Protein AF-A0A8J5HS37-F1 (afdb_monomer)

Organism: Zingiber officinale (NCBI:txid94328)

InterPro domains:
  IPR002674 Large ribosomal subunit protein eL43 [MF_00327] (61-129)
  IPR002674 Large ribosomal subunit protein eL43 [PF01780] (61-145)
  IPR002674 Large ribosomal subunit protein eL43 [TIGR00280] (60-148)
  IPR011331 Large ribosomal subunit protein eL37/eL43 [G3DSA:2.20.25.30] (58-149)
  IPR011332 Zinc-binding ribosomal protein [SSF57829] (67-139)
  IPR054722 Retrovirus-related Pol polyprotein from transposon TNT 1-94-like, beta-barrel domain [PF22936] (21-60)

pLDDT: mean 76.97, std 22.51, range [25.84, 97.31]

Structure (mmCIF, N/CA/C/O backbone):
data_AF-A0A8J5HS37-F1
#
_entry.id   AF-A0A8J5HS37-F1
#
loop_
_atom_site.group_PDB
_atom_site.id
_atom_site.type_symbol
_atom_site.label_atom_id
_atom_site.label_alt_id
_atom_site.label_comp_id
_atom_site.label_asym_id
_atom_site.label_entity_id
_atom_site.label_seq_id
_atom_site.pdbx_PDB_ins_code
_atom_site.Cartn_x
_atom_site.Cartn_y
_atom_site.Cartn_z
_atom_site.occupancy
_atom_site.B_iso_or_equiv
_atom_site.auth_seq_id
_atom_site.auth_comp_id
_atom_site.auth_asym_id
_atom_site.auth_atom_id
_atom_site.pdbx_PDB_model_num
ATOM 1 N N . MET A 1 1 ? 57.224 -1.047 -1.136 1.00 37.59 1 MET A N 1
ATOM 2 C CA . MET A 1 1 ? 57.271 -1.173 0.333 1.00 37.59 1 MET A CA 1
ATOM 3 C C . MET A 1 1 ? 57.226 0.230 0.921 1.00 37.59 1 MET A C 1
ATOM 5 O O . MET A 1 1 ? 58.248 0.893 0.945 1.00 37.59 1 MET A O 1
ATOM 9 N N . VAL A 1 2 ? 56.037 0.714 1.292 1.00 25.84 2 VAL A N 1
ATOM 10 C CA . VAL A 1 2 ? 55.865 1.904 2.141 1.00 25.84 2 VAL A CA 1
ATOM 11 C C . VAL A 1 2 ? 54.726 1.574 3.094 1.00 25.84 2 VAL A C 1
ATOM 13 O O . VAL A 1 2 ? 53.589 1.380 2.672 1.00 25.84 2 VAL A O 1
ATOM 16 N N . THR A 1 3 ? 55.069 1.413 4.364 1.00 31.70 3 THR A N 1
ATOM 17 C CA . THR A 1 3 ? 54.142 1.253 5.482 1.00 31.70 3 THR A CA 1
ATOM 18 C C . THR A 1 3 ? 53.613 2.619 5.899 1.00 31.70 3 THR A C 1
ATOM 20 O O . THR A 1 3 ? 54.407 3.515 6.177 1.00 31.70 3 THR A O 1
ATOM 23 N N . LEU A 1 4 ? 52.295 2.761 6.021 1.00 27.30 4 LEU A N 1
ATOM 24 C CA . LEU A 1 4 ? 51.676 3.767 6.884 1.00 27.30 4 LEU A CA 1
ATOM 25 C C . LEU A 1 4 ? 50.713 3.033 7.817 1.00 27.30 4 LEU A C 1
ATOM 27 O O . LEU A 1 4 ? 49.884 2.241 7.369 1.00 27.30 4 LEU A O 1
ATOM 31 N N . GLY A 1 5 ? 50.947 3.220 9.115 1.00 34.31 5 GLY A N 1
ATOM 32 C CA . GLY A 1 5 ? 50.349 2.460 10.203 1.00 34.31 5 GLY A CA 1
ATOM 33 C C . GLY A 1 5 ? 48.845 2.650 10.342 1.00 34.31 5 GLY A C 1
ATOM 34 O O . GLY A 1 5 ? 48.277 3.649 9.904 1.00 34.31 5 GLY A O 1
ATOM 35 N N . VAL A 1 6 ? 48.210 1.688 11.010 1.00 32.44 6 VAL A N 1
ATOM 36 C CA . VAL A 1 6 ? 46.828 1.828 11.458 1.00 32.44 6 VAL A CA 1
ATOM 37 C C . VAL A 1 6 ? 46.785 1.664 12.968 1.00 32.44 6 VAL A C 1
ATOM 39 O O . VAL A 1 6 ? 47.151 0.632 13.525 1.00 32.44 6 VAL A O 1
ATOM 42 N N . SER A 1 7 ? 46.364 2.770 13.572 1.00 30.27 7 SER A N 1
ATOM 43 C CA . SER A 1 7 ? 45.878 2.952 14.929 1.00 30.27 7 SER A CA 1
ATOM 44 C C . SER A 1 7 ? 45.077 1.761 15.451 1.00 30.27 7 SER A C 1
ATOM 46 O O . SER A 1 7 ? 44.205 1.227 14.768 1.00 30.27 7 SER A O 1
ATOM 48 N N . THR A 1 8 ? 45.339 1.436 16.712 1.00 33.25 8 THR A N 1
ATOM 49 C CA . THR A 1 8 ? 44.524 0.604 17.597 1.00 33.25 8 THR A CA 1
ATOM 50 C C . THR A 1 8 ? 43.051 1.034 17.580 1.00 33.25 8 THR A C 1
ATOM 52 O O . THR A 1 8 ? 42.763 2.225 17.675 1.00 33.25 8 THR A O 1
ATOM 55 N N . GLU A 1 9 ? 42.177 0.034 17.426 1.00 36.31 9 GLU A N 1
ATOM 56 C CA . GLU A 1 9 ? 40.728 -0.046 17.698 1.00 36.31 9 GLU A CA 1
ATOM 57 C C . GLU A 1 9 ? 39.841 1.202 17.503 1.00 36.31 9 GLU A C 1
ATOM 59 O O . GLU A 1 9 ? 39.903 2.151 18.283 1.00 36.31 9 GLU A O 1
ATOM 64 N N . PRO A 1 10 ? 38.823 1.121 16.626 1.00 33.00 10 PRO A N 1
ATOM 65 C CA . PRO A 1 10 ? 37.564 1.802 16.850 1.00 33.00 10 PRO A CA 1
ATOM 66 C C . PRO A 1 10 ? 36.512 0.811 17.360 1.00 33.00 10 PRO A C 1
ATOM 68 O O . PRO A 1 10 ? 36.071 -0.112 16.674 1.00 33.00 10 PRO A O 1
ATOM 71 N N . HIS A 1 11 ? 36.110 1.072 18.597 1.00 29.62 11 HIS A N 1
ATOM 72 C CA . HIS A 1 11 ? 34.846 0.708 19.216 1.00 29.62 11 HIS A CA 1
ATOM 73 C C . HIS A 1 11 ? 33.659 0.576 18.237 1.00 29.62 11 HIS A C 1
ATOM 75 O O . HIS A 1 11 ? 33.378 1.469 17.443 1.00 29.62 11 HIS A O 1
ATOM 81 N N . MET A 1 12 ? 32.927 -0.528 18.410 1.00 39.91 12 MET A N 1
ATOM 82 C CA . MET A 1 12 ? 31.494 -0.758 18.165 1.00 39.91 12 MET A CA 1
ATOM 83 C C . MET A 1 12 ? 30.740 0.141 17.162 1.00 39.91 12 MET A C 1
ATOM 85 O O . MET A 1 12 ? 30.379 1.276 17.461 1.00 39.91 12 MET A O 1
ATOM 89 N N . ALA A 1 13 ? 30.246 -0.481 16.088 1.00 27.75 13 ALA A N 1
ATOM 90 C CA . ALA A 1 13 ? 28.928 -0.172 15.537 1.00 27.75 13 ALA A CA 1
ATOM 91 C C . ALA A 1 13 ? 28.217 -1.495 15.229 1.00 27.75 13 ALA A C 1
ATOM 93 O O . ALA A 1 13 ? 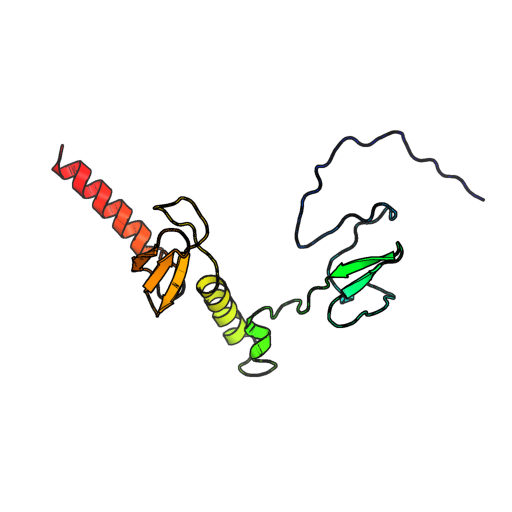28.679 -2.294 14.417 1.00 27.75 13 ALA A O 1
ATOM 94 N N . THR A 1 14 ? 27.100 -1.744 15.912 1.00 31.42 14 THR A N 1
ATOM 95 C CA . THR A 1 14 ? 26.185 -2.857 15.627 1.00 31.42 14 THR A CA 1
ATOM 96 C C . THR A 1 14 ? 25.942 -2.967 14.118 1.00 31.42 14 THR A C 1
ATOM 98 O O . THR A 1 14 ? 25.728 -1.919 13.497 1.00 31.42 14 THR A O 1
ATOM 101 N N . PRO A 1 15 ? 25.916 -4.171 13.515 1.00 39.03 15 PRO A N 1
ATOM 102 C CA . PRO A 1 15 ? 25.630 -4.338 12.096 1.00 39.03 15 PRO A CA 1
ATOM 103 C C . PRO A 1 15 ? 24.213 -3.836 11.823 1.00 39.03 15 PRO A C 1
ATOM 105 O O . PRO A 1 15 ? 23.225 -4.551 11.991 1.00 39.03 15 PRO A O 1
ATOM 108 N N . SER A 1 16 ? 24.088 -2.566 11.439 1.00 37.34 16 SER A N 1
ATOM 109 C CA . SER A 1 16 ? 22.806 -2.034 11.022 1.00 37.34 16 SER A CA 1
ATOM 110 C C . SER A 1 16 ? 22.514 -2.686 9.676 1.00 37.34 16 SER A C 1
ATOM 112 O O . SER A 1 16 ? 23.203 -2.438 8.686 1.00 37.34 16 SER A O 1
ATOM 114 N N . SER A 1 17 ? 21.521 -3.572 9.661 1.00 41.88 17 SER A N 1
ATOM 115 C CA . SER A 1 17 ? 20.933 -4.180 8.467 1.00 41.88 17 SER A CA 1
ATOM 116 C C . SER A 1 17 ? 20.188 -3.113 7.645 1.00 41.88 17 SER A C 1
ATOM 118 O O . SER A 1 17 ? 18.976 -3.163 7.429 1.00 41.88 17 SER A O 1
ATOM 120 N N . SER A 1 18 ? 20.904 -2.073 7.225 1.00 44.31 18 SER A N 1
ATOM 121 C CA . SER A 1 18 ? 20.417 -1.104 6.258 1.00 44.31 18 SER A CA 1
ATOM 122 C C . SER A 1 18 ? 20.371 -1.797 4.898 1.00 44.31 18 SER A C 1
ATOM 124 O O . SER A 1 18 ? 21.367 -2.333 4.427 1.00 44.31 18 SER A O 1
ATOM 126 N N . LYS A 1 19 ? 19.208 -1.800 4.237 1.00 51.53 19 LYS A N 1
ATOM 127 C CA . LYS A 1 19 ? 19.010 -2.424 2.908 1.00 51.53 19 LYS A CA 1
ATOM 128 C C . LYS A 1 19 ? 19.794 -1.749 1.777 1.00 51.53 19 LYS A C 1
ATOM 130 O O . LYS A 1 19 ? 19.708 -2.190 0.630 1.00 51.53 19 LYS A O 1
ATOM 135 N N . ASP A 1 20 ? 20.480 -0.656 2.085 1.00 47.78 20 ASP A N 1
ATOM 136 C CA . ASP A 1 20 ? 21.111 0.209 1.102 1.00 47.78 20 ASP A CA 1
ATOM 137 C C . ASP A 1 20 ? 22.641 0.073 1.095 1.00 47.78 20 ASP A C 1
ATOM 139 O O . ASP A 1 20 ? 23.260 0.435 0.090 1.00 47.78 20 ASP A O 1
ATOM 143 N N . TRP A 1 21 ? 23.234 -0.471 2.168 1.00 53.81 21 TRP A N 1
ATOM 144 C CA . TRP A 1 21 ? 24.681 -0.533 2.394 1.00 53.81 21 TRP A CA 1
ATOM 145 C C . TRP A 1 21 ? 25.054 -1.856 3.074 1.00 53.81 21 TRP A C 1
ATOM 147 O O . TRP A 1 21 ? 24.364 -2.276 4.002 1.00 53.81 21 TRP A O 1
ATOM 157 N N . TRP A 1 22 ? 26.154 -2.493 2.669 1.00 52.91 22 TRP A N 1
ATOM 158 C CA . TRP A 1 22 ? 26.735 -3.610 3.420 1.00 52.91 22 TRP A CA 1
ATOM 159 C C . TRP A 1 22 ? 28.209 -3.348 3.734 1.00 52.91 22 TRP A C 1
ATOM 161 O O . TRP A 1 22 ? 28.898 -2.620 3.017 1.00 52.91 22 TRP A O 1
ATOM 171 N N . TYR A 1 23 ? 28.671 -3.928 4.839 1.00 48.38 23 TYR A N 1
ATOM 172 C CA . TYR A 1 23 ? 30.061 -3.854 5.276 1.00 48.38 23 TYR A CA 1
ATOM 173 C C . TYR A 1 23 ? 30.817 -5.049 4.692 1.00 48.38 23 TYR A C 1
ATOM 175 O O . TYR A 1 23 ? 30.379 -6.188 4.852 1.00 48.38 23 TYR A O 1
ATOM 183 N N . ASP A 1 24 ? 31.915 -4.792 3.991 1.00 50.78 24 ASP A N 1
ATOM 184 C CA . ASP A 1 24 ? 32.833 -5.833 3.540 1.00 50.78 24 ASP A CA 1
ATOM 185 C C . ASP A 1 24 ? 33.932 -5.975 4.598 1.00 50.78 24 ASP A C 1
ATOM 187 O O . ASP A 1 24 ? 34.652 -5.022 4.878 1.00 50.78 24 ASP A O 1
ATOM 191 N N . SER A 1 25 ? 34.048 -7.151 5.214 1.00 48.88 25 SER A N 1
ATOM 192 C CA . SER A 1 25 ? 35.045 -7.431 6.253 1.00 48.88 25 SER A CA 1
ATOM 193 C C . SER A 1 25 ? 36.496 -7.390 5.754 1.00 48.88 25 SER A C 1
ATOM 195 O O . SER A 1 25 ? 37.407 -7.413 6.575 1.00 48.88 25 SER A O 1
ATOM 197 N N . GLY A 1 26 ? 36.724 -7.345 4.436 1.00 52.81 26 GLY A N 1
ATOM 198 C CA . GLY A 1 26 ? 38.053 -7.276 3.822 1.00 52.81 26 GLY A CA 1
ATOM 199 C C . GLY A 1 26 ? 38.365 -5.965 3.096 1.00 52.81 26 GLY A C 1
ATOM 200 O O . GLY A 1 26 ? 39.495 -5.796 2.640 1.00 52.81 26 GLY A O 1
ATOM 201 N N . ALA A 1 27 ? 37.411 -5.036 2.978 1.00 51.56 27 ALA A N 1
ATOM 202 C CA . ALA A 1 27 ? 37.629 -3.748 2.323 1.00 51.56 27 ALA A CA 1
ATOM 203 C C . ALA A 1 27 ? 37.540 -2.607 3.340 1.00 51.56 27 ALA A C 1
ATOM 205 O O . ALA A 1 27 ? 36.552 -2.466 4.053 1.00 51.56 27 ALA A O 1
ATOM 206 N N . THR A 1 28 ? 38.523 -1.707 3.342 1.00 51.91 28 THR A N 1
ATOM 207 C CA . THR A 1 28 ? 38.510 -0.464 4.139 1.00 51.91 28 THR A CA 1
ATOM 208 C C . THR A 1 28 ? 37.451 0.549 3.661 1.00 51.91 28 THR A C 1
ATOM 210 O O . THR A 1 28 ? 37.479 1.712 4.056 1.00 51.91 28 THR A O 1
ATOM 213 N N . ILE A 1 29 ? 36.552 0.150 2.752 1.00 52.22 29 ILE A N 1
ATOM 214 C CA . ILE A 1 29 ? 35.623 1.013 2.020 1.00 52.22 29 ILE A CA 1
ATOM 215 C C . ILE A 1 29 ? 34.225 0.384 2.038 1.00 52.22 29 ILE A C 1
ATOM 217 O O . ILE A 1 29 ? 34.050 -0.806 1.785 1.00 52.22 29 ILE A O 1
ATOM 221 N N . HIS A 1 30 ? 33.216 1.215 2.297 1.00 53.03 30 HIS A N 1
ATOM 222 C CA . HIS A 1 30 ? 31.805 0.840 2.241 1.00 53.03 30 HIS A CA 1
ATOM 223 C C . HIS A 1 30 ? 31.374 0.504 0.812 1.00 53.03 30 HIS A C 1
ATOM 225 O O . HIS A 1 30 ? 31.599 1.297 -0.104 1.00 53.03 30 HIS A O 1
ATOM 231 N N . VAL A 1 31 ? 30.687 -0.626 0.623 1.00 54.75 31 VAL A N 1
ATOM 232 C CA . VAL A 1 31 ? 30.234 -1.047 -0.706 1.00 54.75 31 VAL A CA 1
ATOM 233 C C . VAL A 1 31 ? 28.713 -0.924 -0.828 1.00 54.75 31 VAL A C 1
ATOM 235 O O . VAL A 1 31 ? 27.944 -1.436 -0.011 1.00 54.75 31 VAL A O 1
ATOM 238 N N . CYS A 1 32 ? 28.270 -0.176 -1.842 1.00 55.44 32 CYS A N 1
ATOM 239 C CA . CYS A 1 32 ? 26.859 0.110 -2.096 1.00 55.44 32 CYS A CA 1
ATOM 240 C C . CYS A 1 32 ? 26.162 -1.052 -2.821 1.00 55.44 32 CYS A C 1
ATOM 242 O O . CYS A 1 32 ? 26.756 -1.725 -3.657 1.00 55.44 32 CYS A O 1
ATOM 244 N N . SER A 1 33 ? 24.857 -1.231 -2.589 1.00 56.78 33 SER A N 1
ATOM 245 C CA . SER A 1 33 ? 24.029 -2.240 -3.274 1.00 56.78 33 SER A CA 1
ATOM 246 C C . SER A 1 33 ? 23.643 -1.908 -4.729 1.00 56.78 33 SER A C 1
ATOM 248 O O . SER A 1 33 ? 22.769 -2.569 -5.307 1.00 56.78 33 SER A O 1
ATOM 250 N N . ASP A 1 34 ? 24.223 -0.858 -5.315 1.00 59.59 34 ASP A N 1
ATOM 251 C CA . ASP A 1 34 ? 23.905 -0.376 -6.662 1.00 59.59 34 ASP A CA 1
ATOM 252 C C . ASP A 1 34 ? 24.930 -0.871 -7.693 1.00 59.59 34 ASP A C 1
ATOM 254 O O . ASP A 1 34 ? 26.114 -0.548 -7.614 1.00 59.59 34 ASP A O 1
ATOM 258 N N . LYS A 1 35 ? 24.447 -1.626 -8.688 1.00 58.72 35 LYS A N 1
ATOM 259 C CA . LYS A 1 35 ? 25.243 -2.227 -9.771 1.00 58.72 35 LYS A CA 1
ATOM 260 C C . LYS A 1 35 ? 26.038 -1.182 -10.567 1.00 58.72 35 LYS A C 1
ATOM 262 O O . LYS A 1 35 ? 27.128 -1.468 -11.049 1.00 58.72 35 LYS A O 1
ATOM 267 N N . ASP A 1 36 ? 25.511 0.034 -10.666 1.00 58.97 36 ASP A N 1
ATOM 268 C CA . ASP A 1 3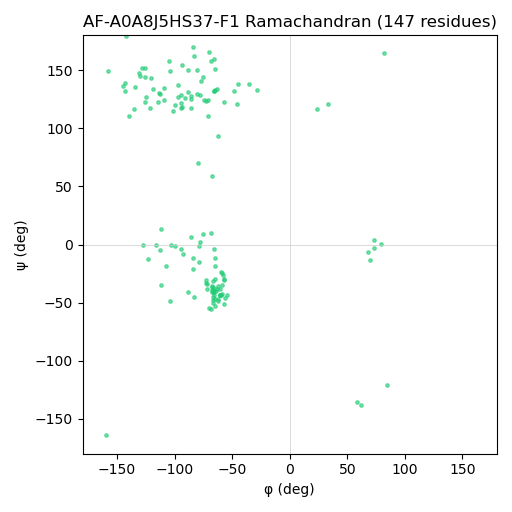6 ? 26.113 1.110 -11.455 1.00 58.97 36 ASP A CA 1
ATOM 269 C C . ASP A 1 36 ? 27.295 1.799 -10.743 1.00 58.97 36 ASP A C 1
ATOM 271 O O . ASP A 1 36 ? 27.877 2.731 -11.293 1.00 58.97 36 ASP A O 1
ATOM 275 N N . GLN A 1 37 ? 27.634 1.386 -9.516 1.00 59.34 37 GLN A N 1
ATOM 276 C CA . GLN A 1 37 ? 28.783 1.906 -8.762 1.00 59.34 37 GLN A CA 1
ATOM 277 C C . GLN A 1 37 ? 30.017 0.989 -8.830 1.00 59.34 37 GLN A C 1
ATOM 279 O O . GLN A 1 37 ? 31.065 1.332 -8.284 1.00 59.34 37 GLN A O 1
ATOM 284 N N . PHE A 1 38 ? 29.927 -0.151 -9.522 1.00 58.91 38 PHE A N 1
ATOM 285 C CA . PHE A 1 38 ? 31.042 -1.082 -9.703 1.00 58.91 38 PHE A CA 1
ATOM 286 C C . PHE A 1 38 ? 31.778 -0.811 -11.021 1.00 58.91 38 PHE A C 1
ATOM 288 O O . PHE A 1 38 ? 31.155 -0.758 -12.080 1.00 58.91 38 PHE A O 1
ATOM 295 N N . LYS A 1 39 ? 33.114 -0.672 -10.969 1.00 57.16 39 LYS A N 1
ATOM 296 C CA . LYS A 1 39 ? 33.965 -0.555 -12.174 1.00 57.16 39 LYS A CA 1
ATOM 297 C C . LYS A 1 39 ? 34.077 -1.884 -12.931 1.00 57.16 39 LYS A C 1
ATOM 299 O O . LYS A 1 39 ? 34.074 -1.887 -14.155 1.00 57.16 39 LYS A O 1
ATOM 304 N N . THR A 1 40 ? 34.155 -2.994 -12.199 1.00 54.12 40 THR A N 1
ATOM 305 C CA . THR A 1 40 ? 34.219 -4.371 -12.705 1.00 54.12 40 THR A CA 1
ATOM 306 C C . THR A 1 40 ? 33.453 -5.282 -11.738 1.00 54.12 40 THR A C 1
ATOM 308 O O . THR A 1 40 ? 33.542 -5.103 -10.525 1.00 54.12 40 THR A O 1
ATOM 311 N N . TYR A 1 41 ? 32.645 -6.210 -12.254 1.00 62.41 41 TYR A N 1
ATOM 312 C CA . TYR A 1 41 ? 31.914 -7.210 -11.463 1.00 62.41 41 TYR A CA 1
ATOM 313 C C . TYR A 1 41 ? 31.556 -8.409 -12.349 1.00 62.41 41 TYR A C 1
ATOM 315 O O . TYR A 1 41 ? 31.305 -8.244 -13.545 1.00 62.41 41 TYR A O 1
ATOM 323 N N . GLU A 1 42 ? 31.487 -9.598 -11.756 1.00 59.09 42 GLU A N 1
ATOM 324 C CA . GLU A 1 42 ? 30.994 -10.805 -12.422 1.00 59.09 42 GLU A CA 1
ATOM 325 C C . GLU A 1 42 ? 29.520 -11.026 -12.073 1.00 59.09 42 GLU A C 1
ATOM 327 O O . GLU A 1 42 ? 29.124 -11.017 -10.903 1.00 59.09 42 GLU A O 1
ATOM 332 N N . VAL A 1 43 ? 28.690 -11.174 -13.106 1.00 59.22 43 VAL A N 1
ATOM 333 C CA . VAL A 1 43 ? 27.253 -11.432 -12.965 1.00 59.22 43 VAL A CA 1
ATOM 334 C C . VAL A 1 43 ? 27.038 -12.928 -12.818 1.00 59.22 43 VAL A C 1
ATOM 336 O O . VAL A 1 43 ? 27.313 -13.680 -13.749 1.00 59.22 43 VAL A O 1
ATOM 339 N N . LEU A 1 44 ? 26.493 -13.342 -11.678 1.00 64.00 44 LEU A N 1
ATOM 340 C CA . LEU A 1 44 ? 25.877 -14.657 -11.537 1.00 64.00 44 LEU A CA 1
ATOM 341 C C . LEU A 1 44 ? 24.429 -14.607 -12.035 1.00 64.00 44 LEU A C 1
ATOM 343 O O . LEU A 1 44 ? 23.881 -13.531 -12.285 1.00 64.00 44 LEU A O 1
ATOM 347 N N . GLU A 1 45 ? 23.788 -15.767 -12.173 1.00 65.81 45 GLU A N 1
ATOM 348 C CA . GLU A 1 45 ? 22.395 -15.856 -12.614 1.00 65.81 45 GLU A CA 1
ATOM 349 C C . GLU A 1 45 ? 21.479 -14.849 -11.887 1.00 65.81 45 GLU A C 1
ATOM 351 O O . GLU A 1 45 ? 21.338 -14.823 -10.662 1.00 65.81 45 GLU A O 1
ATOM 356 N N . GLY A 1 46 ? 20.831 -13.981 -12.667 1.00 67.31 46 GLY A N 1
ATOM 357 C CA . GLY A 1 46 ? 19.886 -12.993 -12.157 1.00 67.31 46 GLY A CA 1
ATOM 358 C C . GLY A 1 46 ? 20.524 -11.694 -11.650 1.00 67.31 46 GLY A C 1
ATOM 359 O O . GLY A 1 46 ? 21.066 -10.908 -12.422 1.00 67.31 46 GLY A O 1
ATOM 360 N N . HIS A 1 47 ? 20.300 -11.380 -10.370 1.00 64.56 47 HIS A N 1
ATOM 361 C CA . HIS A 1 47 ? 20.628 -10.082 -9.749 1.00 64.56 47 HIS A CA 1
ATOM 362 C C . HIS A 1 47 ? 21.762 -10.183 -8.721 1.00 64.56 47 HIS A C 1
ATOM 364 O O . HIS A 1 47 ? 21.950 -9.257 -7.926 1.00 64.56 47 HIS A O 1
ATOM 370 N N . GLU A 1 48 ? 22.476 -11.302 -8.705 1.00 68.38 48 GLU A N 1
ATOM 371 C CA . GLU A 1 48 ? 23.581 -11.558 -7.789 1.00 68.38 48 GLU A CA 1
ATOM 372 C C . GLU A 1 48 ? 24.913 -11.236 -8.467 1.00 68.38 48 GLU A C 1
ATOM 374 O O . GLU A 1 48 ? 25.125 -11.538 -9.640 1.00 68.38 48 GLU A O 1
ATOM 379 N N . VAL A 1 49 ? 25.797 -10.579 -7.724 1.00 69.12 49 VAL A N 1
ATOM 380 C CA . VAL A 1 49 ? 27.167 -10.277 -8.146 1.00 69.12 49 VAL A CA 1
ATOM 381 C C . VAL A 1 49 ? 28.141 -10.910 -7.161 1.00 69.12 49 VAL A C 1
ATOM 383 O O . VAL A 1 49 ? 27.854 -10.962 -5.959 1.00 69.12 49 VAL A O 1
ATOM 386 N N . ILE A 1 50 ? 29.272 -11.404 -7.665 1.00 68.50 50 ILE A N 1
ATOM 387 C CA . ILE A 1 50 ? 30.391 -11.841 -6.823 1.00 68.50 50 ILE A CA 1
ATOM 388 C C . ILE A 1 50 ? 31.254 -10.621 -6.514 1.00 68.50 50 ILE A C 1
ATOM 390 O O . ILE A 1 50 ? 31.691 -9.901 -7.413 1.00 68.50 50 ILE A O 1
ATOM 394 N N . MET A 1 51 ? 31.466 -10.382 -5.225 1.00 65.56 51 MET A N 1
ATOM 395 C CA . MET A 1 51 ? 32.321 -9.320 -4.709 1.00 65.56 51 MET A CA 1
ATOM 396 C C . MET A 1 51 ? 33.788 -9.779 -4.693 1.00 65.56 51 MET A C 1
ATOM 398 O O . MET A 1 51 ? 34.070 -10.974 -4.717 1.00 65.56 51 MET A O 1
ATOM 402 N N . ALA A 1 52 ? 34.739 -8.844 -4.599 1.00 61.47 52 ALA A N 1
ATOM 403 C CA . ALA A 1 52 ? 36.177 -9.154 -4.628 1.00 61.47 52 ALA A CA 1
ATOM 404 C C . ALA A 1 52 ? 36.646 -10.103 -3.501 1.00 61.47 52 ALA A C 1
ATOM 406 O O . ALA A 1 52 ? 37.644 -10.798 -3.654 1.00 61.47 52 ALA A O 1
ATOM 407 N N . ASN A 1 53 ? 35.911 -10.162 -2.388 1.00 62.84 53 ASN A N 1
ATOM 408 C CA . ASN A 1 53 ? 36.140 -11.080 -1.268 1.00 62.84 53 ASN A CA 1
ATOM 409 C C . ASN A 1 53 ? 35.466 -12.464 -1.450 1.00 62.84 53 ASN A C 1
ATOM 411 O O . ASN A 1 53 ? 35.428 -13.257 -0.512 1.00 62.84 53 ASN A O 1
ATOM 415 N N . GLY A 1 54 ? 34.879 -12.743 -2.620 1.00 64.56 54 GLY A N 1
ATOM 416 C CA . GLY A 1 54 ? 34.164 -13.987 -2.926 1.00 64.56 54 GLY A CA 1
ATOM 417 C C . GLY A 1 54 ? 32.734 -14.069 -2.375 1.00 64.56 54 GLY A C 1
ATOM 418 O O . GLY A 1 54 ? 32.045 -15.067 -2.594 1.00 64.56 54 GLY A O 1
ATOM 419 N N . VAL A 1 55 ? 32.245 -13.038 -1.677 1.00 67.25 55 VAL A N 1
ATOM 420 C CA . VAL A 1 55 ? 30.875 -13.002 -1.144 1.00 67.25 55 VAL A CA 1
ATOM 421 C C . VAL A 1 55 ? 29.881 -12.695 -2.264 1.00 67.25 55 VAL A C 1
ATOM 423 O O . VAL A 1 55 ? 30.121 -11.851 -3.125 1.00 67.25 55 VAL A O 1
ATOM 426 N N . ARG A 1 56 ? 28.723 -13.361 -2.239 1.00 69.56 56 ARG A N 1
ATOM 427 C CA . ARG A 1 56 ? 27.604 -13.076 -3.147 1.00 69.56 56 ARG A CA 1
ATOM 428 C C . ARG A 1 56 ? 26.740 -11.957 -2.582 1.00 69.56 56 ARG A C 1
ATOM 430 O O . ARG A 1 56 ? 26.269 -12.055 -1.450 1.00 69.56 56 ARG A O 1
ATOM 437 N N . ALA A 1 57 ? 26.484 -10.926 -3.381 1.00 65.44 57 ALA A N 1
ATOM 438 C CA . ALA A 1 57 ? 25.642 -9.805 -2.986 1.00 65.44 57 ALA A CA 1
ATOM 439 C C . ALA A 1 57 ? 24.507 -9.551 -3.987 1.00 65.44 57 ALA A C 1
ATOM 441 O O . ALA A 1 57 ? 24.669 -9.697 -5.198 1.00 65.44 57 ALA A O 1
ATOM 442 N N . LYS A 1 58 ? 23.332 -9.154 -3.480 1.00 67.12 58 LYS A N 1
ATOM 443 C CA . LYS A 1 58 ? 22.134 -8.917 -4.299 1.00 67.12 58 LYS A CA 1
ATOM 444 C C . LYS A 1 58 ? 22.019 -7.447 -4.692 1.00 67.12 58 LYS A C 1
ATOM 446 O O . LYS A 1 58 ? 21.916 -6.571 -3.836 1.00 67.12 58 LYS A O 1
ATOM 451 N N . THR A 1 59 ? 21.974 -7.181 -5.993 1.00 68.31 59 THR A N 1
ATOM 452 C CA . THR A 1 59 ? 21.905 -5.824 -6.552 1.00 68.31 59 THR A CA 1
ATOM 453 C C . THR A 1 59 ? 20.471 -5.318 -6.694 1.00 68.31 59 THR A C 1
ATOM 455 O O . THR A 1 59 ? 19.520 -6.072 -6.938 1.00 68.31 59 THR A O 1
ATOM 458 N N . LYS A 1 60 ? 20.287 -3.999 -6.580 1.00 68.88 60 LYS A N 1
ATOM 459 C CA . LYS A 1 60 ? 18.997 -3.363 -6.878 1.00 68.88 60 LYS A CA 1
ATOM 460 C C . LYS A 1 60 ? 18.744 -3.336 -8.388 1.00 68.88 60 LYS A C 1
ATOM 462 O O . LYS A 1 60 ? 19.490 -2.732 -9.144 1.00 68.88 60 LYS A O 1
ATOM 467 N N . ARG A 1 61 ? 17.611 -3.904 -8.825 1.00 74.19 61 ARG A N 1
ATOM 468 C CA . ARG A 1 61 ? 17.190 -3.925 -10.243 1.00 74.19 61 ARG A CA 1
ATOM 469 C C . ARG A 1 61 ? 16.881 -2.544 -10.829 1.00 74.19 61 ARG A C 1
ATOM 471 O O . ARG A 1 61 ? 16.976 -2.355 -12.035 1.00 74.19 61 ARG A O 1
ATOM 478 N N . THR A 1 62 ? 16.424 -1.596 -10.012 1.00 79.69 62 THR A N 1
ATOM 479 C CA . THR A 1 62 ? 15.988 -0.279 -10.498 1.00 79.69 62 THR A CA 1
ATOM 480 C C . THR A 1 62 ? 16.376 0.827 -9.529 1.00 79.69 62 THR A C 1
ATOM 482 O O . THR A 1 62 ? 16.022 0.746 -8.355 1.00 79.69 62 THR A O 1
ATOM 485 N N . LYS A 1 63 ? 16.962 1.914 -10.044 1.00 79.19 63 LYS A N 1
ATOM 486 C CA . LYS A 1 63 ? 17.248 3.133 -9.270 1.00 79.19 63 LYS A CA 1
ATOM 487 C C . LYS A 1 63 ? 15.982 3.910 -8.898 1.00 79.19 63 LYS A C 1
ATOM 489 O O . LYS A 1 63 ? 15.720 4.190 -7.734 1.00 79.19 63 LYS A O 1
ATOM 494 N N . LYS A 1 64 ? 15.161 4.256 -9.901 1.00 85.88 64 LYS A N 1
ATOM 495 C CA . LYS A 1 64 ? 14.000 5.160 -9.730 1.00 85.88 64 LYS A CA 1
ATOM 496 C C . LYS A 1 64 ? 12.647 4.469 -9.887 1.00 85.88 64 LYS A C 1
ATOM 498 O O . LYS A 1 64 ? 11.699 4.837 -9.191 1.00 85.88 64 LYS A O 1
ATOM 503 N N . ALA A 1 65 ? 12.542 3.481 -10.774 1.00 86.31 65 ALA A N 1
ATOM 504 C CA . ALA A 1 65 ? 11.258 2.891 -11.149 1.00 86.31 65 ALA A CA 1
ATOM 505 C C . ALA A 1 65 ? 10.610 2.095 -9.998 1.00 86.31 65 ALA A C 1
ATOM 507 O O . ALA A 1 65 ? 9.509 2.428 -9.575 1.00 86.31 65 ALA A O 1
ATOM 508 N N . GLY A 1 66 ? 11.283 1.111 -9.404 1.00 90.38 66 GLY A N 1
ATOM 509 C CA . GLY A 1 66 ? 10.672 0.248 -8.387 1.00 90.38 66 GLY A CA 1
ATOM 510 C C . GLY A 1 66 ? 9.492 -0.551 -8.956 1.00 90.38 66 GLY A C 1
ATOM 511 O O . GLY A 1 66 ? 9.561 -1.028 -10.087 1.00 90.38 66 GLY A O 1
ATOM 512 N N . ILE A 1 67 ? 8.392 -0.657 -8.200 1.00 92.50 67 ILE A N 1
ATOM 513 C CA . ILE A 1 67 ? 7.200 -1.449 -8.574 1.00 92.50 67 ILE A CA 1
ATOM 514 C C . ILE A 1 67 ? 6.571 -1.039 -9.918 1.00 92.50 67 ILE A C 1
ATOM 516 O O . ILE A 1 67 ? 6.068 -1.888 -10.651 1.00 92.50 67 ILE A O 1
ATOM 520 N N . VAL A 1 68 ? 6.694 0.236 -10.305 1.00 95.06 68 VAL A N 1
ATOM 521 C CA . VAL A 1 68 ? 6.188 0.744 -11.593 1.00 95.06 68 VAL A CA 1
ATOM 522 C C . VAL A 1 68 ? 7.078 0.3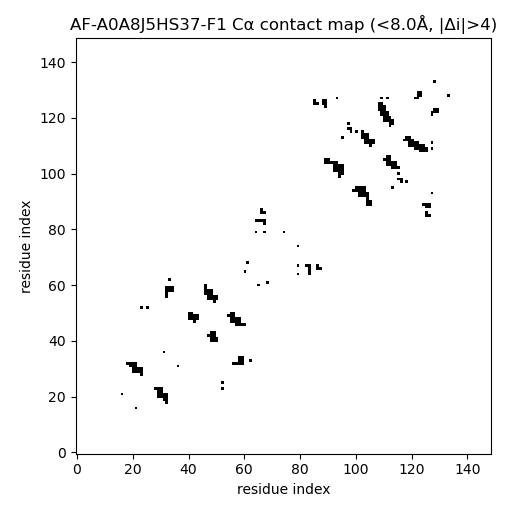86 -12.786 1.00 95.06 68 VAL A C 1
ATOM 524 O O . VAL A 1 68 ? 6.759 0.752 -13.915 1.00 95.06 68 VAL A O 1
ATOM 527 N N . GLY A 1 69 ? 8.165 -0.365 -12.573 1.00 92.44 69 GLY A N 1
ATOM 528 C CA . GLY A 1 69 ? 8.985 -0.927 -13.649 1.00 92.44 69 GLY A CA 1
ATOM 529 C C . GLY A 1 69 ? 8.195 -1.827 -14.605 1.00 92.44 69 GLY A C 1
ATOM 530 O O . GLY A 1 69 ? 8.524 -1.884 -15.785 1.00 92.44 69 GLY A O 1
ATOM 531 N N . LYS A 1 70 ? 7.091 -2.435 -14.141 1.00 92.75 70 LYS A N 1
ATOM 532 C CA . LYS A 1 70 ? 6.168 -3.231 -14.975 1.00 92.75 70 LYS A CA 1
ATOM 533 C C . LYS A 1 70 ? 5.550 -2.453 -16.144 1.00 92.75 70 LYS A C 1
ATOM 535 O O . LYS A 1 70 ? 5.147 -3.045 -17.139 1.00 92.75 70 LYS A O 1
ATOM 540 N N . TYR A 1 71 ? 5.468 -1.126 -16.041 1.00 93.12 71 TYR A N 1
ATOM 541 C CA . TYR A 1 71 ? 4.906 -0.287 -17.098 1.00 93.12 71 TYR A CA 1
ATOM 542 C C . TYR A 1 71 ? 5.920 0.059 -18.200 1.00 93.12 71 TYR A C 1
ATOM 544 O O . TYR A 1 71 ? 5.517 0.551 -19.254 1.00 93.12 71 TYR A O 1
ATOM 552 N N . GLY A 1 72 ? 7.213 -0.215 -17.989 1.00 91.75 72 GLY A N 1
ATOM 553 C CA . GLY A 1 72 ? 8.276 0.103 -18.941 1.00 91.75 72 GLY A CA 1
ATOM 554 C C . GLY A 1 72 ? 8.340 1.598 -19.268 1.00 91.75 72 GLY A C 1
ATOM 555 O O . GLY A 1 72 ? 8.253 2.458 -18.387 1.00 91.75 72 GLY A O 1
ATOM 556 N N . THR A 1 73 ? 8.481 1.914 -20.553 1.00 93.31 73 THR A N 1
ATOM 557 C CA . THR A 1 73 ? 8.577 3.291 -21.063 1.00 93.31 73 THR A CA 1
ATOM 558 C C . THR A 1 73 ? 7.222 4.004 -21.167 1.00 93.31 73 THR A C 1
ATOM 560 O O . THR A 1 73 ? 7.188 5.235 -21.223 1.00 93.31 73 THR A O 1
ATOM 563 N N . ARG A 1 74 ? 6.102 3.272 -21.101 1.00 93.81 74 ARG A N 1
ATOM 564 C CA . ARG A 1 74 ? 4.737 3.778 -21.341 1.00 93.81 74 ARG A CA 1
ATOM 565 C C . ARG A 1 74 ? 4.237 4.748 -20.257 1.00 93.81 74 ARG A C 1
ATOM 567 O O . ARG A 1 74 ? 4.717 4.732 -19.120 1.00 93.81 74 ARG A O 1
ATOM 574 N N . TYR A 1 75 ? 3.253 5.579 -20.613 1.00 95.31 75 TYR A N 1
ATOM 575 C CA . TYR A 1 75 ? 2.513 6.541 -19.763 1.00 95.31 75 TYR A CA 1
ATOM 576 C C . TYR A 1 75 ? 3.279 7.779 -19.262 1.00 95.31 75 TYR A C 1
ATOM 578 O O . TYR A 1 75 ? 2.669 8.725 -18.77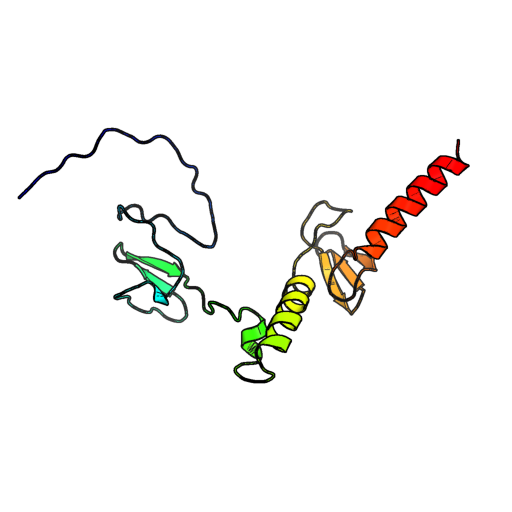6 1.00 95.31 75 TYR A O 1
ATOM 586 N N . GLY A 1 76 ? 4.607 7.814 -19.378 1.00 95.12 76 GLY A N 1
ATOM 587 C CA . GLY A 1 76 ? 5.411 8.960 -18.944 1.00 95.12 76 GLY A CA 1
ATOM 588 C C . GLY A 1 76 ? 5.734 8.993 -17.441 1.00 95.12 76 GLY A C 1
ATOM 589 O O . GLY A 1 76 ? 5.181 8.266 -16.614 1.00 95.12 76 GLY A O 1
ATOM 590 N N . ALA A 1 77 ? 6.712 9.824 -17.070 1.00 94.00 77 ALA A N 1
ATOM 591 C CA . ALA A 1 77 ? 7.317 9.781 -15.737 1.00 94.00 77 ALA A CA 1
ATOM 592 C C . ALA A 1 77 ? 6.411 10.319 -14.615 1.00 94.00 77 ALA A C 1
ATOM 594 O O . ALA A 1 77 ? 6.490 9.816 -13.494 1.00 94.00 77 ALA A O 1
ATOM 595 N N . SER A 1 78 ? 5.568 11.321 -14.891 1.00 95.81 78 SER A N 1
ATOM 596 C CA . SER A 1 78 ? 4.701 11.945 -13.877 1.00 95.81 78 SER A CA 1
ATOM 597 C C . SER A 1 78 ? 3.659 10.958 -13.338 1.00 95.81 78 SER A C 1
ATOM 599 O O . SER A 1 78 ? 3.636 10.672 -12.138 1.00 95.81 78 SER A O 1
ATOM 601 N N . LEU A 1 79 ? 2.903 10.320 -14.241 1.00 96.31 79 LEU A N 1
ATOM 602 C CA . LEU A 1 79 ? 1.898 9.311 -13.892 1.00 96.31 79 LEU A CA 1
ATOM 603 C C . LEU A 1 79 ? 2.526 8.123 -13.155 1.00 96.31 79 LEU A C 1
ATOM 605 O O . LEU A 1 79 ? 2.030 7.693 -12.113 1.00 96.31 79 LEU A O 1
ATOM 609 N N . ARG A 1 80 ? 3.690 7.643 -13.620 1.00 96.00 80 ARG A N 1
ATOM 610 C CA . ARG A 1 80 ? 4.413 6.554 -12.943 1.00 96.00 80 ARG A CA 1
ATOM 611 C C . ARG A 1 80 ? 4.853 6.929 -11.526 1.00 96.00 80 ARG A C 1
ATOM 613 O O . ARG A 1 80 ? 4.821 6.073 -10.648 1.00 96.00 80 ARG A O 1
ATOM 620 N N . LYS A 1 81 ? 5.236 8.182 -11.257 1.00 95.25 81 LYS A N 1
ATOM 621 C CA . LYS A 1 81 ? 5.588 8.631 -9.896 1.00 95.25 81 LYS A CA 1
ATOM 622 C C . LYS A 1 81 ? 4.373 8.648 -8.963 1.00 95.25 81 LYS A C 1
ATOM 624 O O . LYS A 1 81 ? 4.507 8.240 -7.811 1.00 95.25 81 LYS A O 1
ATOM 629 N N . GLN A 1 82 ? 3.210 9.091 -9.442 1.00 96.06 82 GLN A N 1
ATOM 630 C CA . GLN A 1 82 ? 1.970 9.091 -8.656 1.00 96.06 82 GLN A CA 1
ATOM 631 C C . GLN A 1 82 ? 1.505 7.662 -8.353 1.00 96.06 82 GLN A C 1
ATOM 633 O O . GLN A 1 82 ? 1.311 7.309 -7.188 1.00 96.06 82 GLN A O 1
ATOM 638 N N . ILE A 1 83 ? 1.433 6.810 -9.380 1.00 96.44 83 ILE A N 1
ATOM 639 C CA . ILE A 1 83 ? 1.048 5.400 -9.237 1.00 96.44 83 ILE A CA 1
ATOM 640 C C . ILE A 1 83 ? 2.024 4.657 -8.327 1.00 96.44 83 ILE A C 1
ATOM 642 O O . ILE A 1 83 ? 1.583 3.885 -7.485 1.00 96.44 83 ILE A O 1
ATOM 646 N N . LYS A 1 84 ? 3.332 4.935 -8.399 1.00 96.00 84 LYS A N 1
ATOM 647 C CA . LYS A 1 84 ? 4.321 4.317 -7.503 1.00 96.00 84 LYS A CA 1
ATOM 648 C C . LYS A 1 84 ? 3.969 4.516 -6.030 1.00 96.00 84 LYS A C 1
ATOM 650 O O . LYS A 1 84 ? 4.067 3.561 -5.267 1.00 96.00 84 LYS A O 1
ATOM 655 N N . LYS A 1 85 ? 3.550 5.721 -5.622 1.00 95.00 85 LYS A N 1
ATOM 656 C CA . LYS A 1 85 ? 3.157 5.989 -4.227 1.00 95.00 85 LYS A CA 1
ATOM 657 C C . LYS A 1 85 ? 1.955 5.131 -3.818 1.00 95.00 85 LYS A C 1
ATOM 659 O O . LYS A 1 85 ? 2.006 4.485 -2.776 1.00 95.00 85 LYS A O 1
ATOM 664 N N . MET A 1 86 ? 0.929 5.073 -4.670 1.00 95.44 86 MET A N 1
ATOM 665 C CA . MET A 1 86 ? -0.293 4.295 -4.426 1.00 95.44 86 MET A CA 1
ATOM 666 C C . MET A 1 86 ? -0.044 2.778 -4.444 1.00 95.44 86 MET A C 1
ATOM 668 O O . MET A 1 86 ? -0.578 2.043 -3.617 1.00 95.44 86 MET A O 1
ATOM 672 N N . GLU A 1 87 ? 0.802 2.292 -5.357 1.00 95.81 87 GLU A N 1
ATOM 673 C CA . GLU A 1 87 ? 1.132 0.872 -5.478 1.00 95.81 87 GLU A CA 1
ATOM 674 C C . GLU A 1 87 ? 2.015 0.375 -4.334 1.00 95.81 87 GLU A C 1
ATOM 676 O O . GLU A 1 87 ? 1.879 -0.773 -3.913 1.00 95.81 87 GLU A O 1
ATOM 681 N N . VAL A 1 88 ? 2.914 1.217 -3.823 1.00 95.12 88 VAL A N 1
ATOM 682 C CA . VAL A 1 88 ? 3.720 0.878 -2.646 1.00 95.12 88 VAL A CA 1
ATOM 683 C C . VAL A 1 88 ? 2.826 0.771 -1.417 1.00 95.12 88 VAL A C 1
ATOM 685 O O . VAL A 1 88 ? 2.906 -0.232 -0.710 1.00 95.12 88 VAL A O 1
ATOM 688 N N . SER A 1 89 ? 1.943 1.747 -1.178 1.00 94.25 89 SER A N 1
ATOM 689 C CA . SER A 1 89 ? 1.062 1.701 -0.009 1.00 94.25 89 SER A CA 1
ATOM 690 C C . SER A 1 89 ? 0.054 0.554 -0.081 1.00 94.25 89 SER A C 1
ATOM 692 O O . SER A 1 89 ? -0.128 -0.148 0.908 1.00 94.25 89 SER A O 1
ATOM 694 N N . GLN A 1 90 ? -0.542 0.279 -1.246 1.00 95.50 90 GLN A N 1
ATOM 695 C CA . GLN A 1 90 ? -1.545 -0.789 -1.342 1.00 95.50 90 GLN A CA 1
ATOM 696 C C . GLN A 1 90 ? -0.961 -2.196 -1.124 1.00 95.50 90 GLN A C 1
ATOM 698 O O . GLN A 1 90 ? -1.669 -3.079 -0.641 1.00 95.50 90 GLN A O 1
ATOM 703 N N . HIS A 1 91 ? 0.306 -2.419 -1.499 1.00 94.62 91 HIS A N 1
ATOM 704 C CA . HIS A 1 91 ? 0.984 -3.713 -1.346 1.00 94.62 91 HIS A CA 1
ATOM 705 C C . HIS A 1 91 ? 1.761 -3.836 -0.028 1.00 94.62 91 HIS A C 1
ATOM 707 O O . HIS A 1 91 ? 2.260 -4.921 0.290 1.00 94.62 91 HIS A O 1
ATOM 713 N N . ALA A 1 92 ? 1.877 -2.751 0.740 1.00 94.12 92 ALA A N 1
ATOM 714 C CA . ALA A 1 92 ? 2.514 -2.775 2.045 1.00 94.12 92 ALA A CA 1
ATOM 715 C C . ALA A 1 92 ? 1.722 -3.648 3.031 1.00 94.12 92 ALA A C 1
ATOM 717 O O . ALA A 1 92 ? 0.500 -3.796 2.945 1.00 94.12 92 ALA A O 1
ATOM 718 N N . LYS A 1 93 ? 2.438 -4.225 4.001 1.00 94.69 93 LYS A N 1
ATOM 719 C CA . LYS A 1 93 ? 1.812 -4.825 5.180 1.00 94.69 93 LYS A CA 1
ATOM 720 C C . LYS A 1 93 ? 1.649 -3.743 6.238 1.00 94.69 93 LYS A C 1
ATOM 722 O O . LYS A 1 93 ? 2.611 -3.042 6.541 1.00 94.69 93 LYS A O 1
ATOM 727 N N . TYR A 1 94 ? 0.461 -3.646 6.816 1.00 95.19 94 TYR A N 1
ATOM 728 C CA . TYR A 1 94 ? 0.176 -2.696 7.884 1.00 95.19 94 TYR A CA 1
ATOM 729 C C . TYR A 1 94 ? 0.086 -3.372 9.249 1.00 95.19 94 TYR A C 1
ATOM 731 O O . TYR A 1 94 ? -0.191 -4.571 9.356 1.00 95.19 94 TYR A O 1
ATOM 739 N N . PHE A 1 95 ? 0.294 -2.560 10.283 1.00 95.00 95 PHE A N 1
ATOM 740 C CA . PHE A 1 95 ? 0.106 -2.939 11.673 1.00 95.00 95 PHE A CA 1
ATOM 741 C C . PHE A 1 95 ? -1.359 -3.298 11.956 1.00 95.00 95 PHE A C 1
ATOM 743 O O . PHE A 1 95 ? -2.291 -2.592 11.552 1.00 95.00 95 PHE A O 1
ATOM 750 N N . CYS A 1 96 ? -1.559 -4.415 12.645 1.00 95.12 96 CYS A N 1
ATOM 751 C CA . CYS A 1 96 ? -2.854 -4.839 13.139 1.00 95.12 96 CYS A CA 1
ATOM 752 C C . CYS A 1 96 ? -3.042 -4.367 14.581 1.00 95.12 96 CYS A C 1
ATOM 754 O O . CYS A 1 96 ? -2.352 -4.844 15.475 1.00 95.12 96 CYS A O 1
ATOM 756 N N . GLU A 1 97 ? -4.035 -3.510 14.813 1.00 91.94 97 GLU A N 1
ATOM 757 C CA . GLU A 1 97 ? -4.406 -3.031 16.155 1.00 91.94 97 GLU A CA 1
ATOM 758 C C . GLU A 1 97 ? -4.929 -4.155 17.071 1.00 91.94 97 GLU A C 1
ATOM 760 O O . GLU A 1 97 ? -4.911 -4.004 18.283 1.00 91.94 97 GLU A O 1
ATOM 765 N N . PHE A 1 98 ? -5.354 -5.295 16.510 1.00 93.19 98 PHE A N 1
ATOM 766 C CA . PHE A 1 98 ? -5.901 -6.413 17.288 1.00 93.19 98 PHE A CA 1
ATOM 767 C C . PHE A 1 98 ? -4.840 -7.410 17.766 1.00 93.19 98 PHE A C 1
ATOM 769 O O . PHE A 1 98 ? -4.944 -7.920 18.871 1.00 93.19 9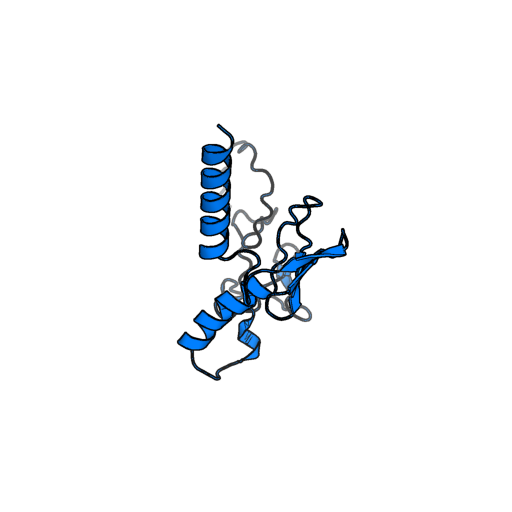8 PHE A O 1
ATOM 776 N N . CYS A 1 99 ? -3.850 -7.741 16.928 1.00 94.25 99 CYS A N 1
ATOM 777 C CA . CYS A 1 99 ? -2.840 -8.760 17.256 1.00 94.25 99 CYS A CA 1
ATOM 778 C C . CYS A 1 99 ? -1.408 -8.222 17.366 1.00 94.25 99 CYS A C 1
ATOM 780 O O . CYS A 1 99 ? -0.488 -9.003 17.591 1.00 94.25 99 CYS A O 1
ATOM 782 N N . GLY A 1 100 ? -1.193 -6.922 17.147 1.00 94.00 100 GLY A N 1
ATOM 783 C CA . GLY A 1 100 ? 0.118 -6.278 17.267 1.00 94.00 100 GLY A CA 1
ATOM 784 C C . GLY A 1 100 ? 1.117 -6.596 16.147 1.00 94.00 100 GLY A C 1
ATOM 785 O O . GLY A 1 100 ? 2.263 -6.161 16.203 1.00 94.00 100 GLY A O 1
ATOM 786 N N . LYS A 1 101 ? 0.724 -7.351 15.112 1.00 94.44 101 LYS A N 1
ATOM 787 C CA . LYS A 1 101 ? 1.623 -7.789 14.027 1.00 94.44 101 LYS A CA 1
ATOM 788 C C . LYS A 1 101 ? 1.419 -6.990 12.739 1.00 94.44 101 LYS A C 1
ATOM 790 O O . LYS A 1 101 ? 0.303 -6.589 12.403 1.00 94.44 101 LYS A O 1
ATOM 795 N N . PHE A 1 102 ? 2.486 -6.823 11.952 1.00 94.69 102 PHE A N 1
ATOM 796 C CA . PHE A 1 102 ? 2.430 -6.253 10.596 1.00 94.69 102 PHE A CA 1
ATOM 797 C C . PHE A 1 102 ? 1.955 -7.290 9.569 1.00 94.69 102 PHE A C 1
ATOM 799 O O . PHE A 1 102 ? 2.718 -7.777 8.730 1.00 94.69 102 PHE A O 1
ATOM 806 N N . ALA A 1 103 ? 0.676 -7.647 9.647 1.00 95.12 103 ALA A N 1
ATOM 807 C CA . ALA A 1 103 ? 0.079 -8.711 8.841 1.00 95.12 103 ALA A CA 1
ATOM 808 C C . ALA A 1 103 ? -1.187 -8.291 8.085 1.00 95.12 103 ALA A C 1
ATOM 810 O O . ALA A 1 103 ? -1.754 -9.100 7.344 1.00 95.12 103 ALA A O 1
ATOM 811 N N . VAL A 1 104 ? -1.625 -7.036 8.227 1.00 96.56 104 VAL A N 1
ATOM 812 C CA . VAL A 1 104 ? -2.794 -6.521 7.510 1.00 96.56 104 VAL A CA 1
ATOM 813 C C . VAL A 1 104 ? -2.433 -6.272 6.051 1.00 96.56 104 VAL A C 1
ATOM 815 O O . VAL A 1 104 ? -1.493 -5.534 5.754 1.00 96.56 104 VAL A O 1
ATOM 818 N N . LYS A 1 105 ? -3.193 -6.882 5.140 1.00 96.25 105 LYS A N 1
ATOM 819 C CA . LYS A 1 105 ? -3.061 -6.723 3.690 1.00 96.25 105 LYS A CA 1
ATOM 820 C C . LYS A 1 105 ? -4.402 -6.372 3.056 1.00 96.25 105 LYS A C 1
ATOM 822 O O . LYS A 1 105 ? -5.460 -6.770 3.545 1.00 96.25 105 LYS A O 1
ATOM 827 N N . ARG A 1 106 ? -4.346 -5.659 1.934 1.00 96.69 106 ARG A N 1
ATOM 828 C CA . ARG A 1 106 ? -5.520 -5.330 1.125 1.00 96.69 106 ARG A CA 1
ATOM 829 C C . ARG A 1 106 ? -6.118 -6.600 0.521 1.00 96.69 106 ARG A C 1
ATOM 831 O O . ARG A 1 106 ? -5.383 -7.421 -0.027 1.00 96.69 106 ARG A O 1
ATOM 838 N N . LYS A 1 107 ? -7.438 -6.757 0.631 1.00 95.75 107 LYS A N 1
ATOM 839 C CA . LYS A 1 107 ? -8.205 -7.841 -0.008 1.00 95.75 107 LYS A CA 1
ATOM 840 C C . LYS A 1 107 ? -8.965 -7.320 -1.221 1.00 95.75 107 LYS A C 1
ATOM 842 O O . LYS A 1 107 ? -8.847 -7.881 -2.300 1.00 95.75 107 LYS A O 1
ATOM 847 N N . ALA A 1 108 ? -9.664 -6.206 -1.042 1.00 96.06 108 ALA A N 1
ATOM 848 C CA . ALA A 1 108 ? -10.362 -5.475 -2.091 1.00 96.06 108 ALA A CA 1
ATOM 849 C C . ALA A 1 108 ? -10.223 -3.964 -1.846 1.00 96.06 108 ALA A C 1
ATOM 851 O O . ALA A 1 108 ? -9.585 -3.537 -0.878 1.00 96.06 108 ALA A O 1
ATOM 852 N N . VAL A 1 109 ? -10.793 -3.137 -2.724 1.00 96.25 109 VAL A N 1
ATOM 853 C CA . VAL A 1 109 ? -10.835 -1.680 -2.523 1.00 96.25 109 VAL A CA 1
ATOM 854 C C . VAL A 1 109 ? -11.533 -1.382 -1.193 1.00 96.25 109 VAL A C 1
ATOM 856 O O . VAL A 1 109 ? -12.653 -1.822 -0.975 1.00 96.25 109 VAL A O 1
ATOM 859 N N . GLY A 1 110 ? -10.853 -0.678 -0.285 1.00 95.56 110 GLY A N 1
ATOM 860 C CA . GLY A 1 110 ? -11.410 -0.312 1.021 1.00 95.56 110 GLY A CA 1
ATOM 861 C C . GLY A 1 110 ? -11.526 -1.456 2.036 1.00 95.56 110 GLY A C 1
ATOM 862 O O . GLY A 1 110 ? -11.869 -1.192 3.183 1.00 95.56 110 GLY A O 1
ATOM 863 N N . ILE A 1 111 ? -11.192 -2.701 1.674 1.00 96.75 111 ILE A N 1
ATOM 864 C CA . ILE A 1 111 ? -11.292 -3.871 2.561 1.00 96.75 111 ILE A CA 1
ATOM 865 C C . ILE A 1 111 ? -9.899 -4.429 2.857 1.00 96.75 111 ILE A C 1
ATOM 867 O O . ILE A 1 111 ? -9.161 -4.843 1.955 1.00 96.75 111 ILE A O 1
ATOM 871 N N . TRP A 1 112 ? -9.562 -4.501 4.143 1.00 97.31 112 TRP A N 1
ATOM 872 C CA . TRP A 1 112 ? -8.251 -4.912 4.634 1.00 97.31 112 TRP A CA 1
ATOM 873 C C . TRP A 1 112 ? -8.374 -6.069 5.620 1.00 97.31 112 TRP A C 1
ATOM 875 O O . TRP A 1 112 ? -9.099 -5.974 6.601 1.00 97.31 112 TRP A O 1
ATOM 885 N N . GLY A 1 113 ? -7.642 -7.157 5.385 1.00 96.75 113 GLY A N 1
ATOM 886 C CA . GLY A 1 113 ? -7.675 -8.357 6.223 1.00 96.75 113 GLY A CA 1
ATOM 887 C C . GLY A 1 113 ? -6.317 -8.653 6.847 1.00 96.75 113 GLY A C 1
ATOM 888 O O . GLY A 1 113 ? -5.293 -8.625 6.160 1.00 96.75 113 GLY A O 1
ATOM 889 N N . CYS A 1 114 ? -6.301 -8.957 8.142 1.00 96.88 114 CYS A N 1
ATOM 890 C CA . CYS A 1 114 ? -5.123 -9.482 8.819 1.00 96.88 114 CYS A CA 1
ATOM 891 C C . CYS A 1 114 ? -4.950 -10.968 8.505 1.00 96.88 114 CYS A C 1
ATOM 893 O O . CYS A 1 114 ? -5.883 -11.748 8.684 1.00 96.88 114 CYS A O 1
ATOM 895 N N . LYS A 1 115 ? -3.752 -11.368 8.063 1.00 94.44 115 LYS A N 1
ATOM 896 C CA . LYS A 1 115 ? -3.451 -12.787 7.828 1.00 94.44 115 LYS A CA 1
ATOM 897 C C . LYS A 1 115 ? -3.407 -13.592 9.133 1.00 94.44 115 LYS A C 1
ATOM 899 O O . LYS A 1 115 ? -3.847 -14.731 9.133 1.00 94.44 115 LYS A O 1
ATOM 904 N N . ASP A 1 116 ? -2.898 -13.001 10.212 1.00 93.69 116 ASP A N 1
ATOM 905 C CA . ASP A 1 116 ? -2.602 -13.743 11.443 1.00 93.69 116 ASP A CA 1
ATOM 906 C C . ASP A 1 116 ? -3.835 -13.923 12.337 1.00 93.69 116 ASP A C 1
ATOM 908 O O . ASP A 1 116 ? -4.073 -15.013 12.835 1.00 93.69 116 ASP A O 1
ATOM 912 N N . CYS A 1 117 ? -4.631 -12.866 12.545 1.00 95.06 117 CYS A N 1
ATOM 913 C CA . CYS A 1 117 ? -5.810 -12.917 13.423 1.00 95.06 117 CYS A CA 1
ATOM 914 C C . CYS A 1 117 ? -7.148 -13.015 12.676 1.00 95.06 117 CYS A C 1
ATOM 916 O O . CYS A 1 117 ? -8.202 -12.980 13.306 1.00 95.06 117 CYS A O 1
ATOM 918 N N . GLY A 1 118 ? -7.135 -13.042 11.340 1.00 94.44 118 GLY A N 1
ATOM 919 C CA . GLY A 1 118 ? -8.339 -13.141 10.506 1.00 94.44 118 GLY A CA 1
ATOM 920 C C . GLY A 1 118 ? -9.267 -11.919 10.529 1.00 94.44 118 GLY A C 1
ATOM 921 O O . GLY A 1 118 ? -10.213 -11.862 9.748 1.00 94.44 118 GLY A O 1
ATOM 922 N N . LYS A 1 119 ? -9.011 -10.913 11.378 1.00 95.38 119 LYS A N 1
ATOM 923 C CA . LYS A 1 119 ? -9.847 -9.709 11.467 1.00 95.38 119 LYS A CA 1
ATOM 924 C C . LYS A 1 119 ? -9.800 -8.910 10.167 1.00 95.38 119 LYS A C 1
ATOM 926 O O . LYS A 1 119 ? -8.724 -8.627 9.630 1.00 95.38 119 LYS A O 1
ATOM 931 N N . VAL A 1 120 ? -10.979 -8.512 9.702 1.00 95.94 120 VAL A N 1
ATOM 932 C CA . VAL A 1 120 ? -11.179 -7.667 8.525 1.00 95.94 120 VAL A CA 1
ATOM 933 C C . VAL A 1 120 ? -11.660 -6.297 8.985 1.00 95.94 120 VAL A C 1
ATOM 935 O O . VAL A 1 120 ? -12.531 -6.202 9.844 1.00 95.94 120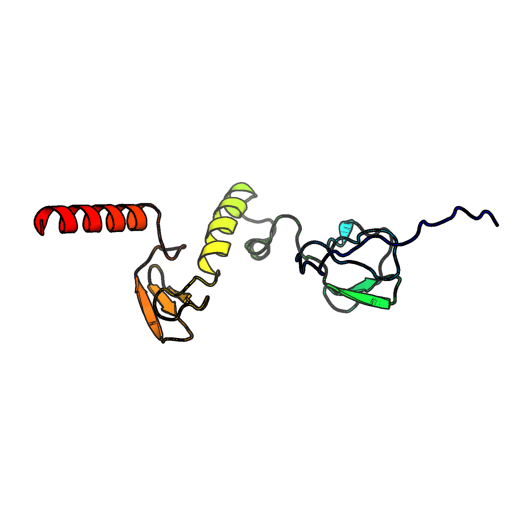 VAL A O 1
ATOM 938 N N . LYS A 1 121 ? -11.079 -5.235 8.429 1.00 93.38 121 LYS A N 1
ATOM 939 C CA . LYS A 1 121 ? -11.481 -3.851 8.674 1.00 93.38 121 LYS A CA 1
ATOM 940 C C . LYS A 1 121 ? -11.678 -3.086 7.374 1.00 93.38 121 LYS A C 1
ATOM 942 O O . LYS A 1 121 ? -10.952 -3.297 6.399 1.00 93.38 121 LYS A O 1
ATOM 947 N N . ALA A 1 122 ? -12.650 -2.180 7.391 1.00 95.56 122 ALA A N 1
ATOM 948 C CA . ALA A 1 122 ? -12.806 -1.173 6.355 1.00 95.56 122 ALA A CA 1
ATOM 949 C C . ALA A 1 122 ? -11.742 -0.077 6.529 1.00 95.56 122 ALA A C 1
ATOM 951 O O . ALA A 1 122 ? -11.359 0.267 7.649 1.00 95.56 122 ALA A O 1
ATOM 952 N N . GLY A 1 123 ? -11.240 0.451 5.419 1.00 94.75 123 GLY A N 1
ATOM 953 C CA . GLY A 1 123 ? -10.181 1.453 5.394 1.00 94.75 123 GLY A CA 1
ATOM 954 C C . GLY A 1 123 ? -10.149 2.219 4.077 1.00 94.75 123 GLY A C 1
ATOM 955 O O . GLY A 1 123 ? -11.092 2.181 3.291 1.00 94.75 123 GLY A O 1
ATOM 956 N N . GLY A 1 124 ? -9.045 2.914 3.815 1.00 95.62 124 GLY A N 1
ATOM 957 C CA . GLY A 1 124 ? -8.859 3.630 2.554 1.00 95.62 124 GLY A CA 1
ATOM 958 C C . GLY A 1 124 ? -8.667 2.702 1.349 1.00 95.62 124 GLY A C 1
ATOM 959 O O . GLY A 1 124 ? -8.371 1.510 1.476 1.00 95.62 124 GLY A O 1
ATOM 960 N N . ALA A 1 125 ? -8.791 3.269 0.145 1.00 96.00 125 ALA A N 1
ATOM 961 C CA . ALA A 1 125 ? -8.626 2.527 -1.107 1.00 96.00 125 ALA A CA 1
ATOM 962 C C . ALA A 1 125 ? -7.199 1.977 -1.298 1.00 96.00 125 ALA A C 1
ATOM 964 O O . ALA A 1 125 ? -7.048 0.837 -1.748 1.00 96.00 125 ALA A O 1
ATOM 965 N N . TYR A 1 126 ? -6.180 2.770 -0.935 1.00 95.62 126 TYR A N 1
ATOM 966 C CA . TYR A 1 126 ? -4.748 2.464 -1.119 1.00 95.62 126 TYR A CA 1
ATOM 967 C C . TYR A 1 126 ? -3.928 2.481 0.175 1.00 95.62 126 TYR A C 1
ATOM 969 O O . TYR A 1 126 ? -2.782 2.035 0.172 1.00 95.62 126 TYR A O 1
ATOM 977 N N . THR A 1 127 ? -4.483 3.007 1.266 1.00 94.81 127 THR A N 1
ATOM 978 C CA . THR A 1 127 ? -3.870 3.013 2.598 1.00 94.81 127 THR A CA 1
ATOM 979 C C . THR A 1 127 ? -4.883 2.504 3.607 1.00 94.81 127 THR A C 1
ATOM 981 O O . THR A 1 127 ? -6.081 2.734 3.456 1.00 94.81 127 THR A O 1
ATOM 984 N N . LEU A 1 128 ? -4.415 1.828 4.655 1.00 93.12 128 LEU A N 1
ATOM 985 C CA . LEU A 1 128 ? -5.314 1.291 5.670 1.00 93.12 128 LEU A CA 1
ATOM 986 C C . LEU A 1 128 ? -6.091 2.393 6.406 1.00 93.12 128 LEU A C 1
ATOM 988 O O . LEU A 1 128 ? -7.309 2.322 6.526 1.00 93.12 128 LEU A O 1
ATOM 992 N N . ASN A 1 129 ? -5.379 3.419 6.869 1.00 93.50 129 ASN A N 1
ATOM 993 C CA . ASN A 1 129 ? -5.941 4.587 7.534 1.00 93.50 129 ASN A CA 1
ATOM 994 C C . ASN A 1 129 ? -5.731 5.814 6.637 1.00 93.50 129 ASN A C 1
ATOM 996 O O . ASN A 1 129 ? -4.618 6.052 6.162 1.00 93.50 129 ASN A O 1
ATOM 1000 N N . THR A 1 130 ? -6.795 6.577 6.387 1.00 95.38 130 THR A N 1
ATOM 1001 C CA . THR A 1 130 ? -6.724 7.879 5.707 1.00 95.38 130 THR A CA 1
ATOM 1002 C C . THR A 1 130 ? -6.613 8.997 6.741 1.00 95.38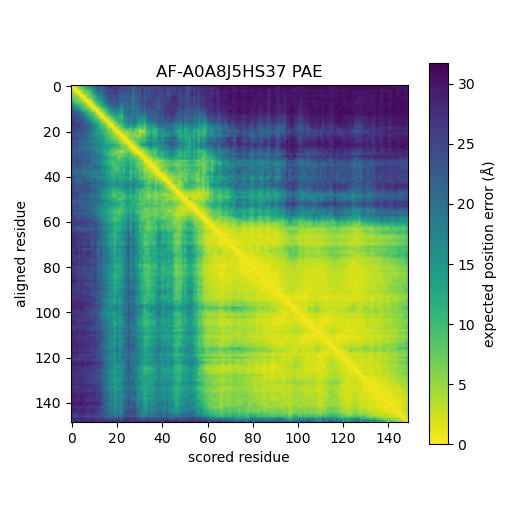 130 THR A C 1
ATOM 1004 O O . THR A 1 130 ? -7.064 8.833 7.875 1.00 95.38 130 THR A O 1
ATOM 1007 N N . ALA A 1 131 ? -6.033 10.140 6.363 1.00 93.94 131 ALA A N 1
ATOM 1008 C CA . ALA A 1 131 ? -5.884 11.283 7.269 1.00 93.94 131 ALA A CA 1
ATOM 1009 C C . ALA A 1 131 ? -7.238 11.740 7.839 1.00 93.94 131 ALA A C 1
ATOM 1011 O O . ALA A 1 131 ? -7.379 11.875 9.050 1.00 93.94 131 ALA A O 1
ATOM 1012 N N . SER A 1 132 ? -8.260 11.856 6.986 1.00 94.50 132 SER A N 1
ATOM 1013 C CA . SER A 1 132 ? -9.618 12.222 7.402 1.00 94.50 132 SER A CA 1
ATOM 1014 C C . SER A 1 132 ? -10.249 11.194 8.346 1.00 94.50 132 SER A C 1
ATOM 1016 O O . SER A 1 132 ? -10.918 11.564 9.301 1.00 94.50 132 SER A O 1
ATOM 1018 N N . ALA A 1 133 ? -10.022 9.891 8.137 1.00 94.00 133 ALA A N 1
ATOM 1019 C CA . ALA A 1 133 ? -10.541 8.877 9.057 1.00 94.00 133 ALA A CA 1
ATOM 1020 C C . ALA A 1 133 ? -9.866 8.958 10.435 1.00 94.00 133 ALA A C 1
ATOM 1022 O O . ALA A 1 133 ? -10.511 8.733 11.456 1.00 94.00 133 ALA A O 1
ATOM 1023 N N . VAL A 1 134 ? -8.571 9.286 10.475 1.00 94.12 134 VAL A N 1
ATOM 1024 C CA . VAL A 1 134 ? -7.841 9.479 11.733 1.00 94.12 134 VAL A CA 1
ATOM 1025 C C . VAL A 1 134 ? -8.395 10.685 12.496 1.00 94.12 134 VAL A C 1
ATOM 1027 O O . VAL A 1 134 ? -8.686 10.545 13.682 1.00 94.12 134 VAL A O 1
ATOM 1030 N N . THR A 1 135 ? -8.611 11.822 11.826 1.00 95.88 135 THR A N 1
ATOM 1031 C CA . THR A 1 135 ? -9.148 13.033 12.471 1.00 95.88 135 THR A CA 1
ATOM 1032 C C . THR A 1 135 ? -10.585 12.846 12.952 1.00 95.88 135 THR A C 1
ATOM 1034 O O . THR A 1 135 ? -10.914 13.233 14.071 1.00 95.88 135 THR A O 1
ATOM 1037 N N . VAL A 1 136 ? -11.437 12.183 12.164 1.00 96.62 136 VAL A N 1
ATOM 1038 C CA . VAL A 1 136 ? -12.818 11.875 12.567 1.00 96.62 136 VAL A CA 1
ATOM 1039 C C . VAL A 1 136 ? -12.840 11.000 13.822 1.00 96.62 136 VAL A C 1
ATOM 1041 O O . VAL A 1 136 ? -13.584 11.300 14.754 1.00 96.62 136 VAL A O 1
ATOM 1044 N N . ARG A 1 137 ? -11.983 9.972 13.909 1.00 93.88 137 ARG A N 1
ATOM 1045 C CA . ARG A 1 137 ? -11.887 9.129 15.114 1.00 93.88 137 ARG A CA 1
ATOM 1046 C C . ARG A 1 137 ? -11.490 9.925 16.356 1.00 93.88 137 ARG A C 1
ATOM 1048 O O . ARG A 1 137 ? -12.094 9.725 17.406 1.00 93.88 137 ARG A O 1
ATOM 1055 N N . SER A 1 138 ? -10.517 10.833 16.248 1.00 95.06 138 SER A N 1
ATOM 1056 C CA . SER A 1 138 ? -10.128 11.679 17.383 1.00 95.06 138 SER A CA 1
ATOM 1057 C C . SER A 1 138 ? -11.232 12.654 17.794 1.00 95.06 138 SER A C 1
ATOM 1059 O O . SER A 1 138 ? -11.461 12.835 18.987 1.00 95.06 138 SER A O 1
ATOM 1061 N N . THR A 1 139 ? -11.947 13.242 16.831 1.00 96.75 139 THR A N 1
ATOM 1062 C CA . THR A 1 139 ? -13.042 14.180 17.114 1.00 96.75 139 THR A CA 1
ATOM 1063 C C . THR A 1 139 ? -14.213 13.482 17.795 1.00 96.75 139 THR A C 1
ATOM 1065 O O . THR A 1 139 ? -14.703 13.981 18.801 1.00 96.75 139 THR A O 1
ATOM 1068 N N . ILE A 1 140 ? -14.628 12.309 17.301 1.00 96.69 140 ILE A N 1
ATOM 1069 C CA . ILE A 1 140 ? -15.712 11.524 17.913 1.00 96.69 140 ILE A CA 1
ATOM 1070 C C . ILE A 1 140 ? -15.349 11.127 19.343 1.00 96.69 140 ILE A C 1
ATOM 1072 O O . ILE A 1 140 ? -16.186 11.249 20.231 1.00 96.69 140 ILE A O 1
ATOM 1076 N N . ARG A 1 141 ? -14.105 10.689 19.580 1.00 96.00 141 ARG A N 1
ATOM 1077 C CA . ARG A 1 141 ? -13.636 10.351 20.929 1.00 96.00 141 ARG A CA 1
ATOM 1078 C C . ARG A 1 141 ? -13.780 11.539 21.883 1.00 96.00 141 ARG A C 1
ATOM 1080 O O . ARG A 1 141 ? -14.415 11.397 22.918 1.00 96.00 141 ARG A O 1
ATOM 1087 N N . ARG A 1 142 ? -13.271 12.712 21.487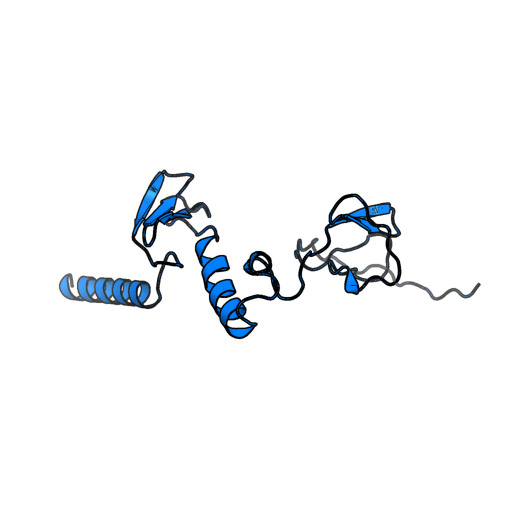 1.00 97.00 142 ARG A N 1
ATOM 1088 C CA . ARG A 1 142 ? -13.358 13.943 22.288 1.00 97.00 142 ARG A CA 1
ATOM 1089 C C . ARG A 1 142 ? -14.806 14.334 22.593 1.00 97.00 142 ARG A C 1
ATOM 1091 O O . ARG A 1 142 ? -15.101 14.747 23.704 1.00 97.00 142 ARG A O 1
ATOM 1098 N N . LEU A 1 143 ? -15.701 14.231 21.609 1.00 96.69 143 LEU A N 1
ATOM 1099 C CA . LEU A 1 143 ? -17.113 14.578 21.794 1.00 96.69 143 LEU A CA 1
ATOM 1100 C C . LEU A 1 143 ? -17.819 13.631 22.774 1.00 96.69 143 LEU A C 1
ATOM 1102 O O . LEU A 1 143 ? -18.619 14.101 23.570 1.00 96.69 143 LEU A O 1
ATOM 1106 N N . ARG A 1 144 ? -17.501 12.330 22.753 1.00 96.44 144 ARG A N 1
ATOM 1107 C CA . ARG A 1 144 ? -18.064 11.356 23.706 1.00 96.44 144 ARG A CA 1
ATOM 1108 C C . ARG A 1 144 ? -17.617 11.621 25.141 1.00 96.44 144 ARG A C 1
ATOM 1110 O O . ARG A 1 144 ? -18.445 11.641 26.040 1.00 96.44 144 ARG A O 1
ATOM 1117 N N . GLU A 1 145 ? -16.331 11.912 25.329 1.00 95.81 145 GLU A N 1
ATOM 1118 C CA . GLU A 1 145 ? -15.769 12.262 26.642 1.00 95.81 145 GLU A CA 1
ATOM 1119 C C . GLU A 1 145 ? -16.452 13.510 27.239 1.00 95.81 145 GLU A C 1
ATOM 1121 O O . GLU A 1 145 ? -16.670 13.578 28.444 1.00 95.81 145 GLU A O 1
ATOM 1126 N N . GLN A 1 146 ? -16.849 14.474 26.397 1.00 95.06 146 GLN A N 1
ATOM 1127 C CA . GLN A 1 146 ? -17.564 15.682 26.830 1.00 95.06 146 GLN A CA 1
ATOM 1128 C C . GLN A 1 146 ? -19.022 15.441 27.229 1.00 95.06 146 GLN A C 1
ATOM 1130 O O . GLN A 1 146 ? -19.537 16.185 28.051 1.00 95.06 146 GLN A O 1
ATOM 1135 N N . THR A 1 147 ? -19.699 14.464 26.626 1.00 95.88 147 THR A N 1
ATOM 1136 C CA . THR A 1 147 ? -21.109 14.164 26.932 1.00 95.88 147 THR A CA 1
ATOM 1137 C C . THR A 1 147 ? -21.287 13.255 28.144 1.00 95.88 147 THR A C 1
ATOM 1139 O O . THR A 1 147 ? -22.376 13.198 28.699 1.00 95.88 147 THR A O 1
ATOM 1142 N N . GLU A 1 148 ? -20.245 12.504 28.503 1.00 90.06 148 GLU A N 1
ATOM 1143 C CA . GLU A 1 148 ? -20.243 11.550 29.622 1.00 90.06 148 GLU A CA 1
ATOM 1144 C C . GLU A 1 148 ? -19.693 12.158 30.930 1.00 90.06 148 GLU A C 1
ATOM 1146 O O . GLU A 1 148 ? -19.699 11.481 31.958 1.00 90.06 148 GLU A O 1
ATOM 1151 N N . SER A 1 149 ? -19.225 13.413 30.886 1.00 69.81 149 SER A N 1
ATOM 1152 C CA . SER A 1 149 ? -18.816 14.220 32.050 1.00 69.81 149 SER A CA 1
ATOM 1153 C C . SER A 1 149 ? -19.963 15.103 32.532 1.00 69.81 149 SER A C 1
ATOM 1155 O O . SER A 1 149 ? -20.094 15.261 33.764 1.00 69.81 149 SER A O 1
#

Mean predicted aligned error: 13.57 Å

Foldseek 3Di:
DDDDDDDDDDDDDDQPVDVFWHDDPPDPDTDGLAPVPDPDWDDDPDQWTQDPVRDIGGHDPDDPQPPVCVVPCPPDDPVSVVVVVLVCQQQFQCADPVPRDSQWHDPAQQWIAGPPPRDIGGAHRRHRHDPVNVVVVVVVVVVVVVVVD

Sequence (149 aa):
MVTLGVSTEPHMATPSSSKDWWYDSGATIHVCSDKDQFKTYEVLEGHEVIMANGVRAKTKRTKKAGIVGKYGTRYGASLRKQIKKMEVSQHAKYFCEFCGKFAVKRKAVGIWGCKDCGKVKAGGAYTLNTASAVTVRSTIRRLREQTES

Nearest PDB structures (foldseek):
  8ipb-assembly1_GB  TM=9.869E-01  e=2.774E-15  Triticum aestivum
  7qiw-assembly1_q  TM=9.908E-01  e=3.369E-15  Solanum lycopersicum
  9cai-assembly1_Cp 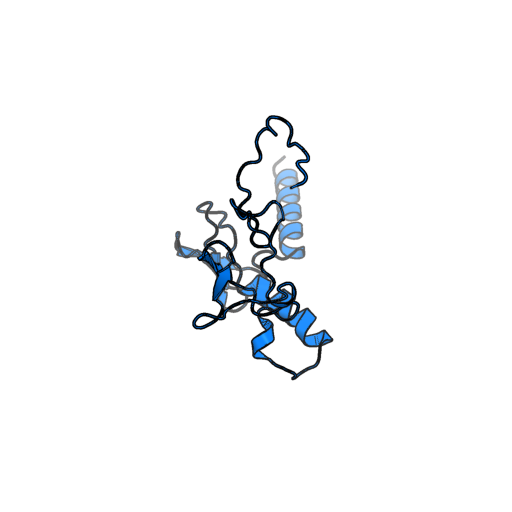 TM=9.941E-01  e=2.047E-12  Caenorhabditis elegans
  9c3h-assembly1_Lp  TM=9.852E-01  e=3.436E-12  Homo sapiens
  6zu5-assembly1_LPP  TM=9.866E-01  e=1.783E-10  Paranosema locustae

Radius of gyration: 23.75 Å; Cα contacts (8 Å, |Δi|>4): 156; chains: 1; bounding box: 78×32×53 Å

Secondary structure (DSSP, 8-state):
-------S----------TTEE--TT-SS-EES-GGG-SS-EEPSTTEEE-TTS-EEEPPS-SS-GGGGGGTTTT-HHHHHHHHHHHHHHHS-EE-TTTSSEEEEEEETTEEEETTT--EEE--SSSSS-HHHHHHHHHHHHHHHHH--

Solvent-accessible surface area (backbone atoms only — not comparable to full-atom values): 9470 Å² total; per-residue (Å²): 142,83,90,78,88,79,81,82,81,82,80,86,76,79,87,69,86,48,94,62,49,50,84,47,97,88,47,103,54,84,45,64,40,49,66,91,77,55,95,74,78,51,79,45,89,85,53,33,32,49,43,99,87,71,49,78,44,71,42,60,93,51,93,82,55,57,86,45,49,82,55,63,84,59,88,46,68,68,59,47,55,56,50,35,57,46,55,51,47,38,70,40,63,35,75,30,93,87,75,77,42,68,42,23,33,63,76,50,80,25,34,33,34,26,72,83,77,64,54,70,46,80,40,36,72,40,39,69,75,43,74,68,60,54,53,50,53,53,52,54,52,56,53,51,59,64,74,78,108